Protein AF-A0A834RV71-F1 (afdb_monomer_lite)

Organism: NCBI:txid45151

Radius of gyration: 32.21 Å; chains: 1; bounding box: 55×109×35 Å

pLDDT: mean 82.84, std 21.52, range [35.47, 97.81]

Secondary structure (DSSP, 8-state):
-EEETTTTEEE-SHHHHHHHIIIIISTT--S----EEETTEEEE-EE-HHHHH-TTS-HHHHT-EES-HHHHHHHHHHHHTTSPPPSB--STT---B-SSHHHHHHHHHHTT-PPPSS-------------------------------------

Sequence (155 aa):
MHYCFEHDRWCPSNQQWEQHIRLEHFPELTNFCGLIRLGSVVVVAAHCLLCLGDINAPLPDRFMQFDSAFDLHKHMKKHLAQLPPLSECPHPHCQSSLDSEAEFWSHAEEVHGMPPFGPRRATGKRKMPEDLDDMEDSTSDMNSGLQDCDNELQG

Foldseek 3Di:
DDAALQVRDDDPDPVSVLVCCVPPVPVVPDLAQAWDDDVLDTNHFGFAQQLCLPPVDRSCSSRPGHNDLVVSVVVNVVVVVVDDFAQARSHPPGGDGDPGPVSNLVCCCPRHVYDDPDDPPPPDDPPDPPDDDDDDDDDDDDDDDDDDDYDDDDD

Structure (mmCIF, N/CA/C/O backbone):
data_AF-A0A834RV71-F1
#
_entry.id   AF-A0A834RV71-F1
#
loop_
_atom_site.group_PDB
_atom_site.id
_atom_site.type_symbol
_atom_site.label_atom_id
_atom_site.label_alt_id
_atom_site.label_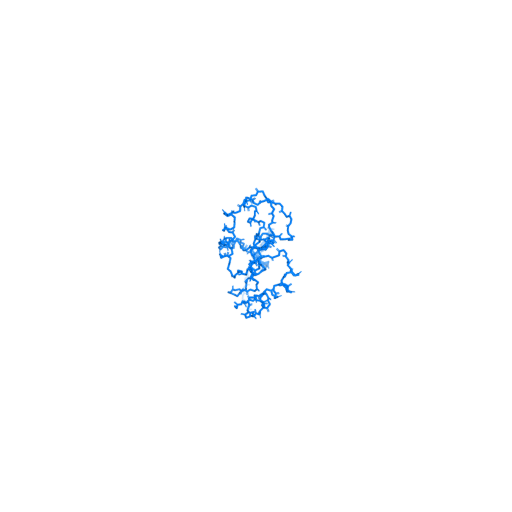comp_id
_atom_site.label_asym_id
_atom_site.label_entity_id
_atom_site.label_seq_id
_atom_site.pdbx_PDB_ins_code
_atom_site.Cartn_x
_atom_site.Cartn_y
_atom_site.Cartn_z
_atom_site.occupancy
_atom_site.B_iso_or_equiv
_atom_site.auth_seq_id
_atom_site.auth_comp_id
_atom_site.auth_asym_id
_atom_site.auth_atom_id
_atom_site.pdbx_PDB_model_num
ATOM 1 N N . MET A 1 1 ? -16.822 4.465 8.794 1.00 89.25 1 MET A N 1
ATOM 2 C CA . MET A 1 1 ? -16.338 3.417 9.709 1.00 89.25 1 MET A CA 1
ATOM 3 C C . MET A 1 1 ? -15.244 2.650 8.999 1.00 89.25 1 MET A C 1
ATOM 5 O O . MET A 1 1 ? -15.441 2.306 7.841 1.00 89.25 1 MET A O 1
ATOM 9 N N . HIS A 1 2 ? -14.123 2.438 9.677 1.00 95.31 2 HIS A N 1
ATOM 10 C CA . HIS A 1 2 ? -12.924 1.769 9.169 1.00 95.31 2 HIS A CA 1
ATOM 11 C C . HIS A 1 2 ? -12.487 0.701 10.165 1.00 95.31 2 HIS A C 1
ATOM 13 O O . HIS A 1 2 ? -12.745 0.848 11.360 1.00 95.31 2 HIS A O 1
ATOM 19 N N . TYR A 1 3 ? -11.833 -0.348 9.687 1.00 95.50 3 TYR A N 1
ATOM 20 C CA . TYR A 1 3 ? -11.241 -1.386 10.525 1.00 95.50 3 TYR A CA 1
ATOM 21 C C . TYR A 1 3 ? -9.739 -1.436 10.273 1.00 95.50 3 TYR A C 1
ATOM 23 O O . TYR A 1 3 ? -9.319 -1.437 9.118 1.00 95.50 3 TYR A O 1
ATOM 31 N N . CYS A 1 4 ? -8.943 -1.462 11.337 1.00 95.69 4 CYS A N 1
ATOM 32 C CA . CYS A 1 4 ? -7.508 -1.699 11.268 1.00 95.69 4 CYS A CA 1
ATOM 33 C C . CYS A 1 4 ? -7.229 -3.193 11.428 1.00 95.69 4 CYS A C 1
ATOM 35 O O . CYS A 1 4 ? -7.578 -3.759 12.467 1.00 95.69 4 CYS A O 1
ATOM 37 N N . PHE A 1 5 ? -6.573 -3.811 10.443 1.00 94.69 5 PHE A N 1
ATOM 38 C CA . PHE A 1 5 ? -6.201 -5.225 10.531 1.00 94.69 5 PHE A CA 1
ATOM 39 C C . PHE A 1 5 ? -5.051 -5.464 11.516 1.00 94.69 5 PHE A C 1
ATOM 41 O O . PHE A 1 5 ? -5.121 -6.403 12.300 1.00 94.69 5 PHE A O 1
ATOM 48 N N . GLU A 1 6 ? -4.036 -4.597 11.524 1.00 92.94 6 GLU A N 1
ATOM 49 C CA . GLU A 1 6 ? -2.839 -4.768 12.365 1.00 92.94 6 GLU A CA 1
ATOM 50 C C . GLU A 1 6 ? -3.126 -4.569 13.862 1.00 92.94 6 GLU A C 1
ATOM 52 O O . GLU A 1 6 ? -2.540 -5.248 14.702 1.00 92.94 6 GLU A O 1
ATOM 57 N N . HIS A 1 7 ? -4.057 -3.670 14.198 1.00 94.12 7 HIS A N 1
ATOM 58 C CA . HIS A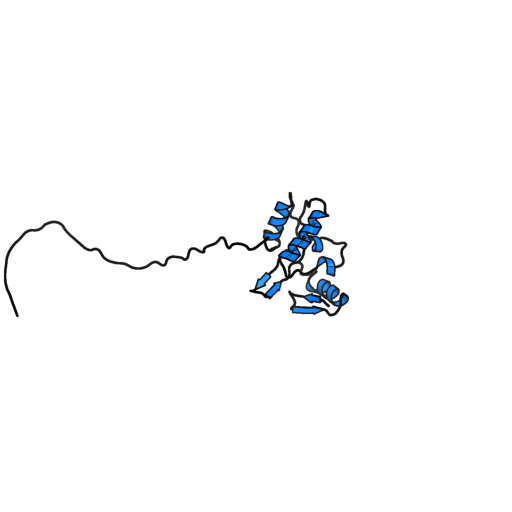 1 7 ? -4.397 -3.317 15.581 1.00 94.12 7 HIS A CA 1
ATOM 59 C C . HIS A 1 7 ? -5.729 -3.907 16.073 1.00 94.12 7 HIS A C 1
ATOM 61 O O . HIS A 1 7 ? -6.134 -3.591 17.193 1.00 94.12 7 HIS A O 1
ATOM 67 N N . ASP A 1 8 ? -6.426 -4.699 15.246 1.00 94.81 8 ASP A N 1
ATOM 68 C CA . ASP A 1 8 ? -7.737 -5.309 15.548 1.00 94.81 8 ASP A CA 1
ATOM 69 C C . ASP A 1 8 ? -8.727 -4.307 16.178 1.00 94.81 8 ASP A C 1
ATOM 71 O O . ASP A 1 8 ? -9.256 -4.475 17.282 1.00 94.81 8 ASP A O 1
ATOM 75 N N . ARG A 1 9 ? -8.921 -3.166 15.500 1.00 95.50 9 ARG A N 1
ATOM 76 C CA . ARG A 1 9 ? -9.707 -2.042 16.033 1.00 95.50 9 ARG A CA 1
ATOM 77 C C . ARG A 1 9 ? -10.625 -1.428 14.990 1.00 95.50 9 ARG A C 1
ATOM 79 O O . ARG A 1 9 ? -10.219 -1.111 13.876 1.00 95.50 9 ARG A O 1
ATOM 86 N N . TRP A 1 10 ? -11.854 -1.133 15.413 1.00 96.75 10 TRP A N 1
ATOM 87 C CA . TRP A 1 10 ? -12.794 -0.306 14.661 1.00 96.75 10 TRP A CA 1
ATOM 88 C C . TRP A 1 10 ? -12.602 1.188 14.947 1.00 96.75 10 TRP A C 1
ATOM 90 O O . TRP A 1 10 ? -12.614 1.628 16.098 1.00 96.75 10 TRP A O 1
ATOM 100 N N . CYS A 1 11 ? -12.512 1.980 13.882 1.00 96.88 11 CYS A N 1
ATOM 101 C CA . CYS A 1 11 ? -12.535 3.439 13.898 1.00 96.88 11 CYS A CA 1
ATOM 102 C C . CYS A 1 11 ? -13.896 3.930 13.356 1.00 96.88 11 CYS A C 1
ATOM 104 O O . CYS A 1 11 ? -14.162 3.818 12.152 1.00 96.88 11 CYS A O 1
ATOM 106 N N . PRO A 1 12 ? -14.792 4.469 14.205 1.00 95.62 12 PRO A N 1
ATOM 107 C CA . PRO A 1 12 ? -16.147 4.843 13.791 1.00 95.62 12 PRO A CA 1
ATOM 108 C C . PRO A 1 12 ? -16.197 5.904 12.680 1.00 95.62 12 PRO A C 1
ATOM 110 O O . PRO A 1 12 ? -17.048 5.827 11.788 1.00 95.62 12 PRO A O 1
ATOM 113 N N . SER A 1 13 ? -15.273 6.868 12.693 1.00 96.06 13 SER A N 1
ATOM 114 C CA . SER A 1 13 ? -15.249 8.008 11.767 1.00 96.06 13 SER A CA 1
ATOM 115 C C . SER A 1 13 ? -13.945 8.121 10.968 1.00 96.06 13 SER A C 1
ATOM 117 O O . SER A 1 13 ? -12.926 7.529 11.322 1.00 96.06 13 SER A O 1
ATOM 119 N N . ASN A 1 14 ? -13.967 8.928 9.898 1.00 94.81 14 ASN A N 1
ATOM 120 C CA . ASN A 1 14 ? -12.763 9.266 9.127 1.00 94.81 14 ASN A CA 1
ATOM 121 C C . ASN A 1 14 ? -11.723 9.993 9.990 1.00 94.81 14 ASN A C 1
ATOM 123 O O . ASN A 1 14 ? -10.541 9.712 9.868 1.00 94.81 14 ASN A O 1
ATOM 127 N N . GLN A 1 15 ? -12.161 10.875 10.895 1.00 96.69 15 GLN A N 1
ATOM 128 C CA . GLN A 1 15 ? -11.261 11.603 11.791 1.00 96.69 15 GLN A CA 1
ATOM 129 C C . GLN A 1 15 ? -10.527 10.653 12.747 1.00 96.69 15 GLN A C 1
ATOM 131 O O . GLN A 1 15 ? -9.326 10.790 12.952 1.00 96.69 15 GLN A O 1
ATOM 136 N N . GLN A 1 16 ? -11.236 9.671 13.312 1.00 97.06 16 GLN A N 1
ATOM 137 C CA . GLN A 1 16 ? -10.627 8.671 14.192 1.00 97.06 16 GLN A CA 1
ATOM 138 C C . GLN A 1 16 ? -9.693 7.732 13.429 1.00 97.06 16 GLN A C 1
ATOM 140 O O . GLN A 1 16 ? -8.664 7.342 13.970 1.00 97.06 16 GLN A O 1
ATOM 145 N N . TRP A 1 17 ? -10.030 7.390 12.183 1.00 97.19 17 TRP A N 1
ATOM 146 C CA . TRP A 1 17 ? -9.155 6.605 11.314 1.00 97.19 17 TRP A CA 1
ATOM 147 C C . TRP A 1 17 ? -7.874 7.365 10.960 1.00 97.19 17 TRP A C 1
ATOM 149 O O . TRP A 1 17 ? -6.782 6.842 11.147 1.00 97.19 17 TRP A O 1
ATOM 159 N N . GLU A 1 18 ? -7.986 8.627 10.543 1.00 97.56 18 GLU A N 1
ATOM 160 C CA . GLU A 1 18 ? -6.818 9.459 10.249 1.00 97.56 18 GLU A CA 1
ATOM 161 C C . GLU A 1 18 ? -5.930 9.652 11.485 1.00 97.56 18 GLU A C 1
ATOM 163 O O . GLU A 1 18 ? -4.706 9.544 11.396 1.00 97.56 18 GLU A O 1
ATOM 168 N N . GLN A 1 19 ? -6.532 9.908 12.650 1.00 97.69 19 GLN A N 1
ATOM 169 C CA . GLN A 1 19 ? -5.790 10.010 13.903 1.00 97.69 19 GLN A CA 1
ATOM 170 C C . GLN A 1 19 ? -5.074 8.695 14.237 1.00 97.69 19 GLN A C 1
ATOM 172 O O . GLN A 1 19 ? -3.917 8.728 14.644 1.00 97.69 19 GLN A O 1
ATOM 177 N N . HIS A 1 20 ? -5.735 7.554 14.042 1.00 97.25 20 HIS A N 1
ATOM 178 C CA . HIS A 1 20 ? -5.138 6.241 14.259 1.00 97.25 20 HIS A CA 1
ATOM 179 C C . HIS A 1 20 ? -3.954 5.984 13.316 1.00 97.25 20 HIS A C 1
ATOM 181 O O . HIS A 1 20 ? -2.886 5.615 13.793 1.00 97.25 20 HIS A O 1
ATOM 187 N N . ILE A 1 21 ? -4.087 6.276 12.015 1.00 97.00 21 ILE A N 1
ATOM 188 C CA . ILE A 1 21 ? -2.969 6.189 11.061 1.00 97.00 21 ILE A CA 1
ATOM 189 C C . ILE A 1 21 ? -1.796 7.047 11.533 1.00 97.00 21 ILE A C 1
ATOM 191 O O . ILE A 1 21 ? -0.662 6.582 11.578 1.00 97.00 21 ILE A O 1
ATOM 195 N N . ARG A 1 22 ? -2.062 8.302 11.902 1.00 96.75 22 ARG A N 1
ATOM 196 C CA . ARG A 1 22 ? -1.023 9.263 12.286 1.00 96.75 22 ARG A CA 1
ATOM 197 C C . ARG A 1 22 ? -0.240 8.838 13.528 1.00 96.75 22 ARG A C 1
ATOM 199 O O . ARG A 1 22 ? 0.937 9.169 13.620 1.00 96.75 22 ARG A O 1
ATOM 206 N N . LEU A 1 23 ? -0.902 8.192 14.484 1.00 96.88 23 LEU A N 1
ATOM 207 C CA . LEU A 1 23 ? -0.301 7.834 15.768 1.00 96.88 23 LEU A CA 1
ATOM 208 C C . LEU A 1 23 ? 0.326 6.440 15.766 1.00 96.88 23 LEU A C 1
ATOM 210 O O . LEU A 1 23 ? 1.332 6.263 16.438 1.00 96.88 23 LEU A O 1
ATOM 214 N N . GLU A 1 24 ? -0.241 5.490 15.020 1.00 95.25 24 GLU A N 1
ATOM 215 C CA . GLU A 1 24 ? 0.137 4.074 15.129 1.00 95.25 24 GLU A CA 1
ATOM 216 C C . GLU A 1 24 ? 0.807 3.528 13.856 1.00 95.25 24 GLU A C 1
ATOM 218 O O . GLU A 1 24 ? 1.740 2.746 13.953 1.00 95.25 24 GLU A O 1
ATOM 223 N N . HIS A 1 25 ? 0.383 3.944 12.654 1.00 94.19 25 HIS A N 1
ATOM 224 C CA . HIS A 1 25 ? 0.940 3.404 11.399 1.00 94.19 25 HIS A CA 1
ATOM 225 C C . HIS A 1 25 ? 2.036 4.278 10.787 1.00 94.19 25 HIS A C 1
ATOM 227 O O . HIS A 1 25 ? 3.015 3.768 10.257 1.00 94.19 25 HIS A O 1
ATOM 233 N N . PHE A 1 26 ? 1.876 5.602 10.818 1.00 93.31 26 PHE A N 1
ATOM 234 C CA . PHE A 1 26 ? 2.825 6.521 10.190 1.00 93.31 26 PHE A CA 1
ATOM 235 C C . PHE A 1 26 ? 4.204 6.522 10.874 1.00 93.31 26 PHE A C 1
ATOM 237 O O . PHE A 1 26 ? 5.200 6.490 10.153 1.00 93.31 26 PHE A O 1
ATOM 244 N N . PRO A 1 27 ? 4.311 6.538 12.221 1.00 93.38 27 PRO A N 1
ATOM 245 C CA . PRO A 1 27 ? 5.611 6.494 12.896 1.00 93.38 27 PRO A CA 1
ATOM 246 C C . PRO A 1 27 ? 6.317 5.141 12.749 1.00 93.38 27 PRO A C 1
ATOM 248 O O . PRO A 1 27 ? 7.542 5.097 12.713 1.00 93.38 27 PRO A O 1
ATOM 251 N N . GLU A 1 28 ? 5.542 4.062 12.631 1.00 91.19 28 GLU A N 1
ATOM 252 C CA . GLU A 1 28 ? 6.018 2.677 12.546 1.00 91.19 28 GLU A CA 1
ATOM 253 C C . GLU A 1 28 ? 6.094 2.172 11.094 1.00 91.19 28 GLU A C 1
ATOM 255 O O . GLU A 1 28 ? 6.160 0.966 10.851 1.00 91.19 28 GLU A O 1
ATOM 260 N N . LEU A 1 29 ? 6.062 3.074 10.101 1.00 92.56 29 LEU A N 1
ATOM 261 C CA . LEU A 1 29 ? 6.067 2.694 8.689 1.00 92.56 29 LEU A CA 1
ATOM 262 C C . LEU A 1 29 ? 7.367 1.956 8.339 1.00 92.56 29 LEU A C 1
ATOM 264 O O . LEU A 1 29 ? 8.437 2.548 8.195 1.00 92.56 29 LEU A O 1
ATOM 268 N N . THR A 1 30 ? 7.257 0.642 8.174 1.00 92.88 30 THR A N 1
ATOM 269 C CA . THR A 1 30 ? 8.364 -0.218 7.748 1.00 92.88 30 THR A CA 1
ATOM 270 C C . THR A 1 30 ? 8.420 -0.339 6.225 1.00 92.88 30 THR A C 1
ATOM 272 O O . THR A 1 30 ? 7.549 0.149 5.513 1.00 92.88 30 THR A O 1
ATOM 275 N N . ASN A 1 31 ? 9.428 -1.043 5.703 1.00 93.56 31 ASN A N 1
ATOM 276 C CA . ASN A 1 31 ? 9.472 -1.398 4.282 1.00 93.56 31 ASN A CA 1
ATOM 277 C C . ASN A 1 31 ? 8.500 -2.527 3.903 1.00 93.56 31 ASN A C 1
ATOM 279 O O . ASN A 1 31 ? 8.361 -2.818 2.720 1.00 93.56 31 ASN A O 1
ATOM 283 N N . PHE A 1 32 ? 7.823 -3.177 4.850 1.00 95.81 32 PHE A N 1
ATOM 284 C CA . PHE A 1 32 ? 6.840 -4.200 4.513 1.00 95.81 32 PHE A CA 1
ATOM 285 C C . PHE A 1 32 ? 5.501 -3.555 4.139 1.00 95.81 32 PHE A C 1
ATOM 287 O O . PHE A 1 32 ? 4.912 -2.823 4.930 1.00 95.81 32 PHE A O 1
ATOM 294 N N . CYS A 1 33 ? 4.997 -3.857 2.943 1.00 96.50 33 CYS A N 1
ATOM 295 C CA . CYS A 1 33 ? 3.705 -3.362 2.452 1.00 96.50 33 CYS A CA 1
ATOM 296 C C . CYS A 1 33 ? 2.780 -4.498 1.985 1.00 96.50 33 CYS A C 1
ATOM 298 O O . CYS A 1 33 ? 1.697 -4.248 1.453 1.00 96.50 33 CYS A O 1
ATOM 300 N N . GLY A 1 34 ? 3.230 -5.742 2.151 1.00 94.81 34 GLY A N 1
ATOM 301 C CA . GLY A 1 34 ? 2.581 -6.952 1.680 1.00 94.81 34 GLY A CA 1
ATOM 302 C C . GLY A 1 34 ? 1.363 -7.390 2.489 1.00 94.81 34 GLY A C 1
ATOM 303 O O . GLY A 1 34 ? 0.978 -6.791 3.486 1.00 94.81 34 GLY A O 1
ATOM 304 N N . LEU A 1 35 ? 0.758 -8.493 2.045 1.00 95.38 35 LEU A N 1
ATOM 305 C CA . LEU A 1 35 ? -0.431 -9.099 2.651 1.00 95.38 35 LEU A CA 1
ATOM 306 C C . LEU A 1 35 ? -0.032 -10.375 3.402 1.00 95.38 35 LEU A C 1
ATOM 308 O O . LEU A 1 35 ? 0.478 -11.314 2.784 1.00 95.38 35 LEU A O 1
ATOM 312 N N . ILE A 1 36 ? -0.328 -10.459 4.702 1.00 94.31 36 ILE A N 1
ATOM 313 C CA . ILE A 1 36 ? -0.116 -11.683 5.495 1.00 94.31 36 ILE A CA 1
ATOM 314 C C . ILE A 1 36 ? -1.464 -12.331 5.801 1.00 94.31 36 ILE A C 1
ATOM 316 O O . ILE A 1 36 ? -2.347 -11.719 6.408 1.00 94.31 36 ILE A O 1
ATOM 320 N N . ARG A 1 37 ? -1.610 -13.604 5.415 1.00 93.00 37 ARG A N 1
ATOM 321 C CA . ARG A 1 37 ? -2.795 -14.418 5.712 1.00 93.00 37 ARG A CA 1
ATOM 322 C C . ARG A 1 37 ? -2.427 -15.683 6.468 1.00 93.00 37 ARG A C 1
ATOM 324 O O . ARG A 1 37 ? -1.457 -16.356 6.123 1.00 93.00 37 ARG A O 1
ATOM 331 N N . LEU A 1 38 ? -3.268 -16.040 7.434 1.00 91.50 38 LEU A N 1
ATOM 332 C CA . LEU A 1 38 ? -3.251 -17.339 8.099 1.00 91.50 38 LEU A CA 1
ATOM 333 C C . LEU A 1 38 ? -4.566 -18.056 7.780 1.00 91.50 38 LEU A C 1
ATOM 335 O O . LEU A 1 38 ? -5.629 -17.721 8.304 1.00 91.50 38 LEU A O 1
ATOM 339 N N . GLY A 1 39 ? -4.511 -19.012 6.852 1.00 89.25 39 GLY A N 1
ATOM 340 C CA . GLY A 1 39 ? -5.719 -19.603 6.278 1.00 89.25 39 GLY A CA 1
ATOM 341 C C . GLY A 1 39 ? -6.557 -18.549 5.547 1.00 89.25 39 GLY A C 1
ATOM 342 O O . GLY A 1 39 ? -6.068 -17.881 4.636 1.00 89.25 39 GLY A O 1
ATOM 343 N N . SER A 1 40 ? -7.823 -18.394 5.938 1.00 88.12 40 SER A N 1
ATOM 344 C CA . SER A 1 40 ? -8.729 -17.389 5.366 1.00 88.12 40 SER A CA 1
ATOM 345 C C . SER A 1 40 ? -8.637 -16.012 6.032 1.00 88.12 40 SER A C 1
ATOM 347 O O . SER A 1 40 ? -9.180 -15.053 5.483 1.00 88.12 40 SER A O 1
ATOM 349 N N . VAL A 1 41 ? -7.962 -15.897 7.179 1.00 91.44 41 VAL A N 1
ATOM 350 C CA . VAL A 1 41 ? -7.909 -14.670 7.989 1.00 91.44 41 VAL A CA 1
ATOM 351 C C . VAL A 1 41 ? -6.776 -13.763 7.513 1.00 91.44 41 VAL A C 1
ATOM 353 O O . VAL A 1 41 ? -5.666 -14.232 7.253 1.00 91.44 41 VAL A O 1
ATOM 356 N N . VAL A 1 42 ? -7.061 -12.465 7.391 1.00 94.50 42 VAL A N 1
ATOM 357 C CA . VAL A 1 42 ? -6.059 -11.426 7.119 1.00 94.50 42 VAL A CA 1
ATOM 358 C C . VAL A 1 42 ? -5.478 -10.960 8.446 1.00 94.50 42 VAL A C 1
ATOM 360 O O . VAL A 1 42 ? -6.220 -10.499 9.308 1.00 94.50 42 VAL A O 1
ATOM 363 N N . VAL A 1 43 ? -4.166 -11.126 8.601 1.00 93.12 43 VAL A N 1
ATOM 364 C CA . VAL A 1 43 ? -3.419 -10.725 9.803 1.00 93.12 43 VAL A CA 1
ATOM 365 C C . VAL A 1 43 ? -2.818 -9.336 9.609 1.00 93.12 43 VAL A C 1
ATOM 367 O O . VAL A 1 43 ? -2.900 -8.499 10.495 1.00 93.12 43 VAL A O 1
ATOM 370 N N . VAL A 1 44 ? -2.255 -9.081 8.427 1.00 93.81 44 VAL A N 1
ATOM 371 C CA . VAL A 1 44 ? -1.731 -7.769 8.024 1.00 93.81 44 VAL A CA 1
ATOM 372 C C . VAL A 1 44 ? -2.291 -7.470 6.648 1.00 93.81 44 VAL A C 1
ATOM 374 O O . VAL A 1 44 ? -2.103 -8.281 5.738 1.00 93.81 44 VAL A O 1
ATOM 377 N N . ALA A 1 45 ? -3.002 -6.353 6.510 1.00 96.12 45 ALA A N 1
ATOM 378 C CA . ALA A 1 45 ? -3.490 -5.889 5.220 1.00 96.12 45 ALA A CA 1
ATOM 379 C C . ALA A 1 45 ? -2.356 -5.240 4.422 1.00 96.12 45 ALA A C 1
ATOM 381 O O . ALA A 1 45 ? -1.471 -4.601 4.984 1.00 96.12 45 ALA A O 1
ATOM 382 N N . ALA A 1 46 ? -2.401 -5.390 3.102 1.00 97.38 46 ALA A N 1
ATOM 383 C CA . ALA A 1 46 ? -1.419 -4.757 2.238 1.00 97.38 46 ALA A CA 1
ATOM 384 C C . ALA A 1 46 ? -1.704 -3.267 2.052 1.00 97.38 46 ALA A C 1
ATOM 386 O O . ALA A 1 46 ? -2.858 -2.834 2.082 1.00 97.38 46 ALA A O 1
ATOM 387 N N . HIS A 1 47 ? -0.649 -2.513 1.756 1.00 97.50 47 HIS A N 1
ATOM 388 C CA . HIS A 1 47 ? -0.706 -1.091 1.433 1.00 97.50 47 HIS A CA 1
ATOM 389 C C . HIS A 1 47 ? -0.087 -0.844 0.056 1.00 97.50 47 HIS A C 1
ATOM 391 O O . HIS A 1 47 ? 0.965 -1.379 -0.278 1.00 97.50 47 HIS A O 1
ATOM 397 N N . CYS A 1 48 ? -0.722 -0.021 -0.775 1.00 97.81 48 CYS A N 1
ATOM 398 C CA . CYS A 1 48 ? -0.194 0.299 -2.100 1.00 97.81 48 CYS A CA 1
ATOM 399 C C . CYS A 1 48 ? 1.061 1.185 -1.990 1.00 97.81 48 CYS A C 1
ATOM 401 O O . CYS A 1 48 ? 0.982 2.294 -1.464 1.00 97.81 48 CYS A O 1
ATOM 403 N N . LEU A 1 49 ? 2.195 0.744 -2.557 1.00 97.31 49 LEU A N 1
ATOM 404 C CA . LEU A 1 49 ? 3.451 1.519 -2.559 1.00 97.31 49 LEU A CA 1
ATOM 405 C C . LEU A 1 49 ? 3.275 2.914 -3.171 1.00 97.31 49 LEU A C 1
ATOM 407 O O . LEU A 1 49 ? 3.838 3.886 -2.680 1.00 97.31 49 LEU A O 1
ATOM 411 N N . LEU A 1 50 ? 2.469 3.013 -4.234 1.00 97.50 50 LEU A N 1
ATOM 412 C CA . LEU A 1 50 ? 2.241 4.268 -4.949 1.00 97.50 50 LEU A CA 1
ATOM 413 C C . LEU A 1 50 ? 1.363 5.230 -4.139 1.00 97.50 50 LEU A C 1
ATOM 415 O O . LEU A 1 50 ? 1.629 6.426 -4.131 1.00 97.50 50 LEU A O 1
ATOM 419 N N . CYS A 1 51 ? 0.361 4.717 -3.417 1.00 97.50 51 CYS A N 1
ATOM 420 C CA . CYS A 1 51 ? -0.438 5.528 -2.495 1.00 97.50 51 CYS A CA 1
ATOM 421 C C . CYS A 1 51 ? 0.396 6.010 -1.311 1.00 97.50 51 CYS A C 1
ATOM 423 O O . CYS A 1 51 ? 0.329 7.184 -0.962 1.00 97.50 51 CYS A O 1
ATOM 425 N N . LEU A 1 52 ? 1.215 5.137 -0.717 1.00 96.56 52 LEU A N 1
ATOM 426 C CA . LEU A 1 52 ? 2.113 5.522 0.374 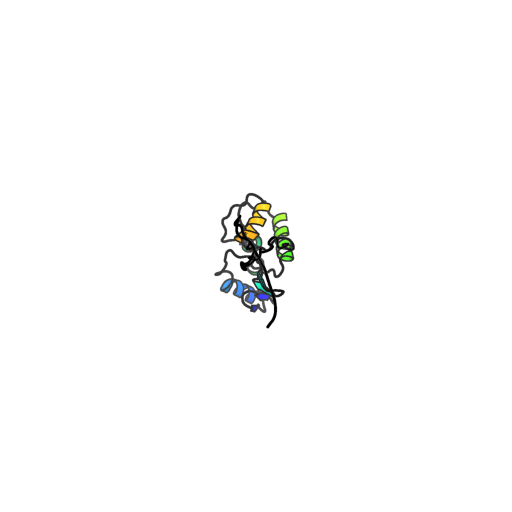1.00 96.56 52 LEU A CA 1
ATOM 427 C C . LEU A 1 52 ? 3.073 6.640 -0.059 1.00 96.56 52 LEU A C 1
ATOM 429 O O . LEU A 1 52 ? 3.295 7.585 0.708 1.00 96.56 52 LEU A O 1
ATOM 433 N N . GLY A 1 53 ? 3.588 6.549 -1.288 1.00 95.19 53 GLY A N 1
ATOM 434 C CA . GLY A 1 53 ? 4.474 7.529 -1.914 1.00 95.19 53 GLY A CA 1
ATOM 435 C C . GLY A 1 53 ? 3.832 8.861 -2.299 1.00 95.19 53 GLY A C 1
ATOM 436 O O . GLY A 1 53 ? 4.544 9.855 -2.445 1.00 95.19 53 GLY A O 1
ATOM 437 N N . ASP A 1 54 ? 2.506 8.928 -2.433 1.00 95.50 54 ASP A N 1
ATOM 438 C CA . ASP A 1 54 ? 1.815 10.170 -2.784 1.00 95.50 54 ASP A CA 1
ATOM 439 C C . ASP A 1 54 ? 1.701 11.097 -1.568 1.00 95.50 54 ASP A C 1
ATOM 441 O O . ASP A 1 54 ? 0.709 11.112 -0.840 1.00 95.50 54 ASP A O 1
ATOM 445 N N . ILE A 1 55 ? 2.739 11.903 -1.343 1.00 91.50 55 ILE A N 1
ATOM 446 C CA . ILE A 1 55 ? 2.807 12.855 -0.226 1.00 91.50 55 ILE A CA 1
ATOM 447 C C . ILE A 1 55 ? 1.728 13.947 -0.269 1.00 91.50 55 ILE A C 1
ATOM 449 O O . ILE A 1 55 ? 1.521 14.619 0.742 1.00 91.50 55 ILE A O 1
ATOM 453 N N . ASN A 1 56 ? 1.057 14.133 -1.410 1.00 93.81 56 ASN A N 1
ATOM 454 C CA . ASN A 1 56 ? 0.010 15.139 -1.571 1.00 93.81 56 ASN A CA 1
ATOM 455 C C . ASN A 1 56 ? -1.384 14.583 -1.255 1.00 93.81 56 ASN A C 1
ATOM 457 O O . ASN A 1 56 ? -2.321 15.362 -1.061 1.00 93.81 56 ASN A O 1
ATOM 461 N N . ALA A 1 57 ? -1.534 13.259 -1.188 1.00 95.44 57 ALA A N 1
ATOM 462 C CA . ALA A 1 57 ? -2.792 12.627 -0.835 1.00 95.44 57 ALA A CA 1
ATOM 463 C C . ALA A 1 57 ? -3.060 12.682 0.688 1.00 95.44 57 ALA A C 1
ATOM 465 O O . ALA A 1 57 ? -2.131 12.628 1.505 1.00 95.44 57 ALA A O 1
ATOM 466 N N . PRO A 1 58 ? -4.335 12.755 1.110 1.00 95.44 58 PRO A N 1
ATOM 467 C CA . PRO A 1 58 ? -4.723 12.579 2.507 1.00 95.44 58 PRO A CA 1
ATOM 468 C C . PRO A 1 58 ? -4.240 11.239 3.084 1.00 95.44 58 PRO A C 1
ATOM 470 O O . PRO A 1 58 ? -4.219 10.224 2.391 1.00 95.44 58 PRO A O 1
ATOM 473 N N . LEU A 1 59 ? -3.918 11.201 4.384 1.00 94.88 59 LEU A N 1
ATOM 474 C CA . LEU A 1 59 ? -3.453 9.976 5.055 1.00 94.88 59 LEU A CA 1
ATOM 475 C C . LEU A 1 59 ? -4.371 8.755 4.842 1.00 94.88 59 LEU A C 1
ATOM 477 O O . LEU A 1 59 ? -3.832 7.687 4.562 1.00 94.88 59 LEU A O 1
ATOM 481 N N . PRO A 1 60 ? -5.715 8.867 4.912 1.00 95.62 60 PRO A N 1
ATOM 482 C CA . PRO A 1 60 ? -6.595 7.727 4.650 1.00 95.62 60 PRO A CA 1
ATOM 483 C C . PRO A 1 60 ? -6.460 7.128 3.246 1.00 95.62 60 PRO A C 1
ATOM 485 O O . PRO A 1 60 ? -6.633 5.923 3.093 1.00 95.62 60 PRO A O 1
ATOM 488 N N . ASP A 1 61 ? -6.144 7.951 2.244 1.00 96.19 61 ASP A N 1
ATOM 489 C CA . ASP A 1 61 ? -5.965 7.496 0.863 1.00 96.19 61 ASP A CA 1
ATOM 490 C C . ASP A 1 61 ? -4.588 6.846 0.681 1.00 96.19 61 ASP A C 1
ATOM 492 O O . ASP A 1 61 ? -4.458 5.825 0.005 1.00 96.19 61 ASP A O 1
ATOM 496 N N . ARG A 1 62 ? -3.562 7.399 1.342 1.00 96.62 62 ARG A N 1
ATOM 497 C CA . ARG A 1 62 ? -2.194 6.856 1.344 1.00 96.62 62 ARG A CA 1
ATOM 498 C C . ARG A 1 62 ? -2.110 5.493 2.032 1.00 96.62 62 ARG A C 1
ATOM 500 O O . ARG A 1 62 ? -1.451 4.590 1.526 1.00 96.62 62 ARG A O 1
ATOM 507 N N . PHE A 1 63 ? -2.802 5.348 3.162 1.00 96.12 63 PHE A N 1
ATOM 508 C CA . PHE A 1 63 ? -2.851 4.140 3.995 1.00 96.12 63 PHE A CA 1
ATOM 509 C C . PHE A 1 63 ? -4.111 3.304 3.725 1.00 96.12 63 PHE A C 1
ATOM 511 O O . PHE A 1 63 ? -4.710 2.726 4.634 1.00 96.12 63 PHE A O 1
ATOM 518 N N . MET A 1 64 ? -4.546 3.241 2.464 1.00 96.19 64 MET A N 1
ATOM 519 C CA . MET A 1 64 ? -5.621 2.336 2.073 1.00 96.19 64 MET A CA 1
ATOM 520 C C . MET A 1 64 ? -5.180 0.882 2.294 1.00 96.19 64 MET A C 1
ATOM 522 O O . MET A 1 64 ? -4.158 0.449 1.760 1.00 96.19 64 MET A O 1
ATOM 526 N N . GLN A 1 65 ? -5.969 0.142 3.073 1.00 96.88 65 GLN A N 1
ATOM 527 C CA . GLN A 1 65 ? -5.732 -1.265 3.385 1.00 96.88 65 GLN A CA 1
ATOM 528 C C . GLN A 1 65 ? -6.398 -2.166 2.340 1.00 96.88 65 GLN A C 1
ATOM 530 O O . GLN A 1 65 ? -7.581 -2.003 2.030 1.00 96.88 65 GLN A O 1
ATOM 535 N N . PHE A 1 66 ? -5.654 -3.150 1.843 1.00 96.88 66 PHE A N 1
ATOM 536 C CA . PHE A 1 66 ? -6.135 -4.171 0.918 1.00 96.88 66 PHE A CA 1
ATOM 537 C C . PHE A 1 66 ? -6.068 -5.548 1.582 1.00 96.88 66 PHE A C 1
ATOM 539 O O . PHE A 1 66 ? -4.999 -6.015 1.971 1.00 96.88 66 PHE A O 1
ATOM 546 N N . ASP A 1 67 ? -7.207 -6.227 1.676 1.00 95.31 67 ASP A N 1
ATOM 547 C CA . ASP A 1 67 ? -7.342 -7.577 2.246 1.00 95.31 67 ASP A CA 1
ATOM 548 C C . ASP A 1 67 ? -7.148 -8.698 1.198 1.00 95.31 67 ASP A C 1
ATOM 550 O O . ASP A 1 67 ? -7.154 -9.895 1.506 1.00 95.31 67 ASP A O 1
ATOM 554 N N . SER A 1 68 ? -6.947 -8.296 -0.056 1.00 93.94 68 SER A N 1
ATOM 555 C CA . SER A 1 68 ? -6.955 -9.133 -1.246 1.00 93.94 68 SER A CA 1
ATOM 556 C C . SER A 1 68 ? -5.803 -8.743 -2.165 1.00 93.94 68 SER A C 1
ATOM 558 O O . SER A 1 68 ? -5.683 -7.597 -2.604 1.00 93.94 68 SER A O 1
ATOM 560 N N . ALA A 1 69 ? -4.974 -9.731 -2.513 1.00 93.94 69 ALA A N 1
ATOM 561 C CA . ALA A 1 69 ? -3.898 -9.563 -3.487 1.00 93.94 69 ALA A CA 1
ATOM 562 C C . ALA A 1 69 ? -4.438 -9.078 -4.840 1.00 93.94 69 ALA A C 1
ATOM 564 O O . ALA A 1 69 ? -3.821 -8.249 -5.497 1.00 93.94 69 ALA A O 1
ATOM 565 N N . PHE A 1 70 ? -5.615 -9.568 -5.245 1.00 94.12 70 PHE A N 1
ATOM 566 C CA . PHE A 1 70 ? -6.233 -9.192 -6.511 1.00 94.12 70 PHE A CA 1
ATOM 567 C C . PHE A 1 70 ? -6.595 -7.703 -6.551 1.00 94.12 70 PHE A C 1
ATOM 569 O O . PHE A 1 70 ? -6.276 -7.027 -7.532 1.00 94.12 70 PHE A O 1
ATOM 576 N N . ASP A 1 71 ? -7.226 -7.187 -5.495 1.00 96.19 71 ASP A N 1
ATOM 577 C CA . ASP A 1 71 ? -7.680 -5.795 -5.454 1.00 96.19 71 ASP A CA 1
ATOM 578 C C . ASP A 1 71 ? -6.511 -4.823 -5.331 1.00 96.19 71 ASP A C 1
ATOM 580 O O . ASP A 1 71 ? -6.470 -3.834 -6.067 1.00 96.19 71 ASP A O 1
ATOM 584 N N . LEU A 1 72 ? -5.515 -5.161 -4.506 1.00 96.94 72 LEU A N 1
ATOM 585 C CA . LEU A 1 72 ? -4.249 -4.433 -4.422 1.00 96.94 72 LEU A CA 1
ATOM 586 C C . LEU A 1 72 ? -3.593 -4.309 -5.799 1.00 96.94 72 LEU A C 1
ATOM 588 O O . LEU A 1 72 ? -3.261 -3.222 -6.267 1.00 96.94 72 LEU A O 1
ATOM 592 N N . HIS A 1 73 ? -3.452 -5.433 -6.489 1.00 96.12 73 HIS A N 1
ATOM 593 C CA . HIS A 1 73 ? -2.800 -5.506 -7.786 1.00 96.12 73 HIS A CA 1
ATOM 594 C C . HIS A 1 73 ? -3.545 -4.749 -8.878 1.00 96.12 73 HIS A C 1
ATOM 596 O O . HIS A 1 73 ? -2.939 -4.035 -9.682 1.00 96.12 73 HIS A O 1
ATOM 602 N N . LYS A 1 74 ? -4.870 -4.897 -8.916 1.00 96.31 74 LYS A N 1
ATOM 603 C CA . LYS A 1 74 ? -5.738 -4.146 -9.822 1.00 96.31 74 LYS A CA 1
ATOM 604 C C . LYS A 1 74 ? -5.602 -2.644 -9.578 1.00 96.31 74 LYS A C 1
ATOM 606 O O . LYS A 1 74 ? -5.535 -1.875 -10.537 1.00 96.31 74 LYS A O 1
ATOM 611 N N . HIS A 1 75 ? -5.550 -2.237 -8.314 1.00 97.44 75 HIS A N 1
ATOM 612 C CA . HIS A 1 75 ? -5.371 -0.850 -7.919 1.00 97.44 75 HIS A CA 1
ATOM 613 C C . HIS A 1 75 ? -3.991 -0.309 -8.337 1.00 97.44 75 HIS A C 1
ATOM 615 O O . HIS A 1 75 ? -3.920 0.715 -9.015 1.00 97.44 75 HIS A O 1
ATOM 621 N N . MET A 1 76 ? -2.904 -1.025 -8.045 1.00 96.81 76 MET A N 1
ATOM 622 C CA . MET A 1 76 ? -1.543 -0.624 -8.429 1.00 96.81 76 MET A CA 1
ATOM 623 C C . MET A 1 76 ? -1.382 -0.501 -9.951 1.00 96.81 76 MET A C 1
ATOM 625 O O . MET A 1 76 ? -0.842 0.491 -10.437 1.00 96.81 76 MET A O 1
ATOM 629 N N . LYS A 1 77 ? -1.942 -1.439 -10.728 1.00 96.19 77 LYS A N 1
ATOM 630 C CA . LYS A 1 77 ? -1.954 -1.358 -12.202 1.00 96.19 77 LYS A CA 1
ATOM 631 C C . LYS A 1 77 ? -2.636 -0.098 -12.729 1.00 96.19 77 LYS A C 1
ATOM 633 O O . LYS A 1 77 ? -2.217 0.440 -13.750 1.00 96.19 77 LYS A O 1
ATOM 638 N N . LYS A 1 78 ? -3.674 0.394 -12.044 1.00 96.81 78 LYS A N 1
ATOM 639 C CA . LYS A 1 78 ? -4.332 1.653 -12.415 1.00 96.81 78 LYS A CA 1
ATOM 640 C C . LYS A 1 78 ? -3.382 2.842 -12.265 1.00 96.81 78 LYS A C 1
ATOM 642 O O . LYS A 1 78 ? -3.389 3.702 -13.139 1.00 96.81 78 LYS A O 1
ATOM 647 N N . HIS A 1 79 ? -2.565 2.880 -11.210 1.00 96.69 79 HIS A N 1
ATOM 648 C CA . HIS A 1 79 ? -1.547 3.920 -11.067 1.00 96.69 79 HIS A CA 1
ATOM 649 C C . HIS A 1 79 ? -0.495 3.834 -12.173 1.00 96.69 79 HIS A C 1
ATOM 651 O O . HIS A 1 79 ? -0.233 4.834 -12.831 1.00 96.69 79 HIS A O 1
ATOM 657 N N . LEU A 1 80 ? 0.058 2.644 -12.424 1.00 94.94 80 LEU A N 1
ATOM 658 C CA . LEU A 1 80 ? 1.100 2.453 -13.441 1.00 94.94 80 LEU A CA 1
ATOM 659 C C . LEU A 1 80 ? 0.627 2.815 -14.858 1.00 94.94 80 LEU A C 1
ATOM 661 O O . LEU A 1 80 ? 1.410 3.298 -15.662 1.00 94.94 80 LEU A O 1
ATOM 665 N N . ALA A 1 81 ? -0.665 2.650 -15.153 1.00 95.44 81 ALA A N 1
ATOM 666 C CA . ALA A 1 81 ? -1.246 3.070 -16.428 1.00 95.44 81 ALA A CA 1
ATOM 667 C C . ALA A 1 81 ? -1.421 4.597 -16.570 1.00 95.44 81 ALA A C 1
ATOM 669 O O . ALA A 1 81 ? -1.656 5.082 -17.675 1.00 95.44 81 ALA A O 1
ATOM 670 N N . GLN A 1 82 ? -1.391 5.346 -15.464 1.00 93.88 82 GLN A N 1
ATOM 671 C CA . GLN A 1 82 ? -1.648 6.793 -15.427 1.00 93.88 82 GLN A CA 1
ATOM 672 C C . GLN A 1 82 ? -0.385 7.616 -15.165 1.00 93.88 82 GLN A C 1
ATOM 674 O O . GLN A 1 82 ? -0.340 8.795 -15.514 1.00 93.88 82 GLN A O 1
ATOM 679 N N . LEU A 1 83 ? 0.616 7.011 -14.534 1.00 90.62 83 LEU A N 1
ATOM 680 C CA . LEU A 1 83 ? 1.876 7.645 -14.187 1.00 90.62 83 LEU A CA 1
ATOM 681 C C . LEU A 1 83 ? 2.914 7.463 -15.303 1.00 90.62 83 LEU A C 1
ATOM 683 O O . LEU A 1 83 ? 2.843 6.501 -16.070 1.00 90.62 83 LEU A O 1
ATOM 687 N N . PRO A 1 84 ? 3.900 8.371 -15.400 1.00 90.38 84 PRO A N 1
ATOM 688 C CA . PRO A 1 84 ? 5.089 8.102 -16.195 1.00 90.38 84 PRO A CA 1
ATOM 689 C C . PRO A 1 84 ? 5.834 6.868 -15.649 1.00 90.38 84 PRO A C 1
ATOM 691 O O . PRO A 1 84 ? 5.643 6.503 -14.484 1.00 90.38 84 PRO A O 1
ATOM 694 N N . PRO A 1 85 ? 6.706 6.241 -16.462 1.00 89.94 85 PRO A N 1
ATOM 695 C CA . PRO A 1 85 ? 7.573 5.166 -15.995 1.00 89.94 85 PRO A CA 1
ATOM 696 C C . PRO A 1 85 ? 8.316 5.562 -14.715 1.00 89.94 85 PRO A C 1
ATOM 698 O O . PRO A 1 85 ? 8.876 6.656 -14.628 1.00 89.94 85 PRO A O 1
ATOM 701 N N . LEU A 1 86 ? 8.295 4.672 -13.724 1.00 92.44 86 LEU A N 1
ATOM 702 C CA . LEU A 1 86 ? 8.962 4.885 -12.444 1.00 92.44 86 LEU A CA 1
ATOM 703 C C . LEU A 1 86 ? 10.456 4.602 -12.595 1.00 92.44 86 LEU A C 1
ATOM 705 O O . LEU A 1 86 ? 10.818 3.524 -13.056 1.00 92.44 86 LEU A O 1
ATOM 709 N N . SER A 1 87 ? 11.297 5.549 -12.179 1.00 93.75 87 SER A N 1
ATOM 710 C CA . SER A 1 87 ? 12.754 5.374 -12.090 1.00 93.75 87 SER A CA 1
ATOM 711 C C . SER A 1 87 ? 13.230 4.968 -10.692 1.00 93.75 87 SER A C 1
ATOM 713 O O . SER A 1 87 ? 14.380 4.580 -10.509 1.00 93.75 87 SER A O 1
ATOM 715 N N . GLU A 1 88 ? 12.364 5.098 -9.686 1.00 96.31 88 GLU A N 1
ATOM 716 C CA . GLU A 1 88 ? 12.654 4.833 -8.277 1.00 96.31 88 GLU A CA 1
ATOM 717 C C . GLU A 1 88 ? 11.443 4.181 -7.608 1.00 96.31 88 GLU A C 1
ATOM 719 O O . GLU A 1 88 ? 10.296 4.362 -8.037 1.00 96.31 88 GLU A O 1
ATOM 724 N N . CYS A 1 89 ? 11.696 3.423 -6.542 1.00 97.38 89 CYS A N 1
ATOM 725 C CA . CYS A 1 89 ? 10.639 2.864 -5.720 1.00 97.38 89 CYS A CA 1
ATOM 726 C C . CYS A 1 89 ? 9.801 3.996 -5.096 1.00 97.38 89 CYS A C 1
ATOM 728 O O . CYS A 1 89 ? 10.355 4.879 -4.446 1.00 97.38 89 CYS A O 1
ATOM 730 N N . PRO A 1 90 ? 8.462 3.974 -5.232 1.00 96.19 90 PRO A N 1
ATOM 731 C CA . PRO A 1 90 ? 7.614 5.031 -4.688 1.00 96.19 90 PRO A CA 1
ATOM 732 C C . PRO A 1 90 ? 7.454 4.956 -3.161 1.00 96.19 90 PRO A C 1
ATOM 734 O O . PRO A 1 90 ? 6.858 5.849 -2.567 1.00 96.19 90 PRO A O 1
ATOM 737 N N . HIS A 1 91 ? 7.949 3.906 -2.499 1.00 96.44 91 HIS A N 1
ATOM 738 C CA . HIS A 1 91 ? 7.843 3.788 -1.049 1.00 96.44 91 HIS A CA 1
ATOM 739 C C . HIS A 1 91 ? 8.671 4.878 -0.333 1.00 96.44 91 HIS A C 1
ATOM 741 O O . HIS A 1 91 ? 9.868 4.980 -0.595 1.00 96.44 91 HIS A O 1
ATOM 747 N N . PRO A 1 92 ? 8.113 5.628 0.643 1.00 93.06 92 PRO A N 1
ATOM 748 C CA . PRO A 1 92 ? 8.803 6.758 1.288 1.00 93.06 92 PRO A CA 1
ATOM 749 C C . PRO A 1 92 ? 10.152 6.442 1.957 1.00 93.06 92 PRO A C 1
ATOM 751 O O . PRO A 1 92 ? 10.965 7.341 2.163 1.00 93.06 92 PRO A O 1
ATOM 754 N N . HIS A 1 93 ? 10.387 5.180 2.324 1.00 93.25 93 HIS A N 1
ATOM 755 C CA . HIS A 1 93 ? 11.622 4.723 2.975 1.00 93.25 93 HIS A CA 1
ATOM 756 C C . HIS A 1 93 ? 12.480 3.796 2.102 1.00 93.25 93 HIS A C 1
ATOM 758 O O . HIS A 1 93 ? 13.456 3.226 2.591 1.00 93.25 93 HIS A O 1
ATOM 764 N N . CYS A 1 94 ? 12.144 3.646 0.817 1.00 95.94 94 CYS A N 1
ATOM 765 C CA . CYS A 1 94 ? 12.916 2.843 -0.127 1.00 95.94 94 CYS A CA 1
ATOM 766 C C . CYS A 1 94 ? 13.525 3.744 -1.206 1.00 95.94 94 CYS A C 1
ATOM 768 O O . CYS A 1 94 ? 12.829 4.553 -1.802 1.00 95.94 94 CYS A O 1
ATOM 770 N N . GLN A 1 95 ? 14.826 3.600 -1.459 1.00 94.25 95 GLN A N 1
ATOM 771 C CA . GLN A 1 95 ? 15.577 4.419 -2.427 1.00 94.25 95 GLN A CA 1
ATOM 772 C C . GLN A 1 95 ? 16.079 3.588 -3.615 1.00 94.25 95 GLN A C 1
ATOM 774 O O . GLN A 1 95 ? 17.006 3.984 -4.316 1.00 94.25 95 GLN A O 1
ATOM 779 N N . SER A 1 96 ? 15.526 2.390 -3.813 1.00 96.56 96 SER A N 1
ATOM 780 C CA . SER A 1 96 ? 15.922 1.523 -4.919 1.00 96.56 96 SER A CA 1
ATOM 781 C C . SER A 1 96 ? 15.525 2.138 -6.256 1.00 96.56 96 SER A C 1
ATOM 783 O O . SER A 1 96 ? 14.377 2.540 -6.439 1.00 96.56 96 SER A O 1
ATOM 785 N N . SER A 1 97 ? 16.469 2.173 -7.190 1.00 96.62 97 SER A N 1
ATOM 786 C CA . SER A 1 97 ? 16.207 2.518 -8.586 1.00 96.62 97 SER A CA 1
ATOM 787 C C . SER A 1 97 ? 15.490 1.373 -9.300 1.00 96.62 97 SER A C 1
ATOM 789 O O . SER A 1 97 ? 15.656 0.208 -8.935 1.00 96.62 97 SER A O 1
ATOM 791 N N . LEU A 1 98 ? 14.683 1.724 -10.296 1.00 96.31 98 LEU A N 1
ATOM 792 C CA . LEU A 1 98 ? 13.902 0.805 -11.116 1.00 96.31 98 LEU A CA 1
ATOM 793 C C . LEU A 1 98 ? 14.106 1.183 -12.585 1.00 96.31 98 LEU A C 1
ATOM 795 O O . LEU A 1 98 ? 13.867 2.331 -12.959 1.00 96.31 98 LEU A O 1
ATOM 799 N N . ASP A 1 99 ? 14.496 0.227 -13.421 1.00 92.69 99 ASP A N 1
ATOM 800 C CA . ASP A 1 99 ? 14.744 0.452 -14.849 1.00 92.69 99 ASP A CA 1
ATOM 801 C C . ASP A 1 99 ? 13.539 0.048 -15.719 1.00 92.69 99 ASP A C 1
ATOM 803 O O . ASP A 1 99 ? 13.469 0.370 -16.909 1.00 92.69 99 ASP A O 1
ATOM 807 N N . SER A 1 100 ? 12.559 -0.664 -15.149 1.00 94.38 100 SER A N 1
ATOM 808 C CA . SER A 1 100 ? 11.345 -1.079 -15.860 1.00 94.38 100 SER A CA 1
ATOM 809 C C . SER A 1 100 ? 10.163 -1.394 -14.938 1.00 94.38 100 SER A C 1
ATOM 811 O O . SER A 1 100 ? 10.313 -1.627 -13.740 1.00 94.38 100 SER A O 1
ATOM 813 N N . GLU A 1 101 ? 8.959 -1.498 -15.514 1.00 94.69 101 GLU A N 1
ATOM 814 C CA . GLU A 1 101 ? 7.780 -1.986 -14.782 1.00 94.69 101 GLU A CA 1
ATOM 815 C C . GLU A 1 101 ? 7.963 -3.438 -14.292 1.00 94.69 101 GLU A C 1
ATOM 817 O O . GLU A 1 101 ? 7.472 -3.805 -13.227 1.00 94.69 101 GLU A O 1
ATOM 822 N N . ALA A 1 102 ? 8.686 -4.279 -15.038 1.00 94.19 102 ALA A N 1
ATOM 823 C CA . ALA A 1 102 ? 8.958 -5.651 -14.611 1.00 94.19 102 ALA A CA 1
ATOM 824 C C . ALA A 1 102 ? 9.810 -5.680 -13.332 1.00 94.19 102 ALA A C 1
ATOM 826 O O . ALA A 1 102 ? 9.509 -6.433 -12.404 1.00 94.19 102 ALA A O 1
ATOM 827 N N . GLU A 1 103 ? 10.822 -4.815 -13.258 1.00 95.75 103 GLU A N 1
ATOM 828 C CA . GLU A 1 103 ? 11.635 -4.643 -12.054 1.00 95.75 103 GLU A CA 1
ATOM 829 C C . GLU A 1 103 ? 10.835 -4.056 -10.899 1.00 95.75 103 GLU A C 1
ATOM 831 O O . GLU A 1 103 ? 10.994 -4.524 -9.776 1.00 95.75 103 GLU A O 1
ATOM 836 N N . PHE A 1 104 ? 9.917 -3.117 -11.159 1.00 96.56 104 PHE A N 1
ATOM 837 C CA . PHE A 1 104 ? 8.988 -2.634 -10.136 1.00 96.56 104 PHE A CA 1
ATOM 838 C C . PHE A 1 104 ? 8.222 -3.790 -9.479 1.00 96.56 104 PHE A C 1
ATOM 840 O O . PHE A 1 104 ? 8.179 -3.879 -8.253 1.00 96.56 104 PHE A O 1
ATOM 847 N N . TRP A 1 105 ? 7.640 -4.695 -10.273 1.00 96.50 105 TRP A N 1
ATOM 848 C CA . TRP A 1 105 ? 6.878 -5.823 -9.731 1.00 96.50 105 TRP A CA 1
ATOM 849 C C . TRP A 1 105 ? 7.760 -6.820 -8.973 1.00 96.50 105 TRP A C 1
ATOM 851 O O . TRP A 1 105 ? 7.368 -7.259 -7.892 1.00 96.50 105 TRP A O 1
ATOM 861 N N . SER A 1 106 ? 8.949 -7.141 -9.496 1.00 96.00 106 SER A N 1
ATOM 862 C CA . SER A 1 106 ? 9.906 -8.023 -8.809 1.00 96.00 106 SER A CA 1
ATOM 863 C C . SER A 1 106 ? 10.360 -7.416 -7.479 1.00 96.00 106 SER A C 1
ATOM 865 O O . SER A 1 106 ? 10.304 -8.070 -6.440 1.00 96.00 106 SER A O 1
ATOM 867 N N . HIS A 1 107 ? 10.724 -6.131 -7.489 1.00 97.38 107 HIS A N 1
ATOM 868 C CA . HIS A 1 107 ? 11.123 -5.378 -6.304 1.00 97.38 107 HIS A CA 1
ATOM 869 C C . HIS A 1 107 ? 9.997 -5.318 -5.263 1.00 97.38 107 HIS A C 1
ATOM 871 O O . HIS A 1 107 ? 10.232 -5.516 -4.071 1.00 97.38 107 HIS A O 1
ATOM 877 N N . ALA A 1 108 ? 8.758 -5.087 -5.701 1.00 97.12 108 ALA A N 1
ATOM 878 C CA . ALA A 1 108 ? 7.605 -5.051 -4.814 1.00 97.12 108 ALA A CA 1
ATOM 879 C C . ALA A 1 108 ? 7.365 -6.404 -4.115 1.00 97.12 108 ALA A C 1
ATOM 881 O O . ALA A 1 108 ? 7.035 -6.423 -2.928 1.00 97.12 108 ALA A O 1
ATOM 882 N N . GLU A 1 109 ? 7.551 -7.534 -4.803 1.00 96.56 109 GLU A N 1
ATOM 883 C CA . GLU A 1 109 ? 7.439 -8.865 -4.185 1.00 96.56 109 GLU A CA 1
ATOM 884 C C . GLU A 1 109 ? 8.594 -9.144 -3.212 1.00 96.56 109 GLU A C 1
ATOM 886 O O . GLU A 1 109 ? 8.355 -9.525 -2.065 1.00 96.56 109 GLU A O 1
ATOM 891 N N . GLU A 1 110 ? 9.836 -8.925 -3.643 1.00 96.06 110 GLU A N 1
ATOM 892 C CA . GLU A 1 110 ? 11.031 -9.333 -2.893 1.00 96.06 110 GLU A CA 1
ATOM 893 C C . GLU A 1 110 ? 11.338 -8.432 -1.692 1.00 96.06 110 GLU A C 1
ATOM 895 O O . GLU A 1 110 ? 11.720 -8.928 -0.631 1.00 96.06 110 GLU A O 1
ATOM 900 N N . VAL A 1 111 ? 11.173 -7.116 -1.848 1.00 97.25 111 VAL A N 1
ATOM 901 C CA . VAL A 1 111 ? 11.549 -6.121 -0.830 1.00 97.25 111 VAL A CA 1
ATOM 902 C C . VAL A 1 111 ? 10.354 -5.722 0.024 1.00 97.25 111 VAL A C 1
ATOM 904 O O . VAL A 1 111 ? 10.473 -5.616 1.244 1.00 97.25 111 VAL A O 1
ATOM 907 N N . HIS A 1 112 ? 9.194 -5.531 -0.606 1.00 97.56 112 HIS A N 1
ATOM 908 C CA . HIS A 1 112 ? 7.992 -5.046 0.073 1.00 97.56 112 HIS A CA 1
ATOM 909 C C . HIS A 1 112 ? 7.0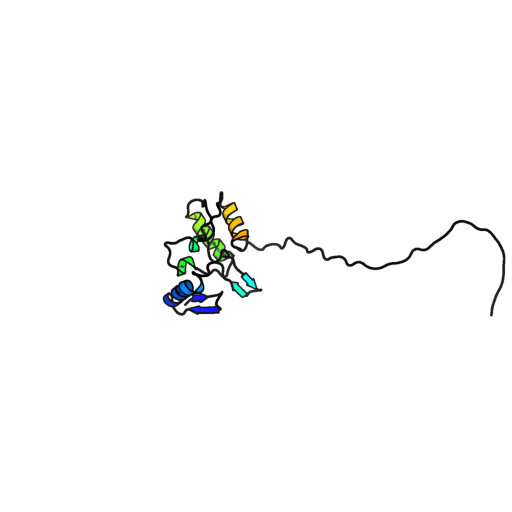08 -6.159 0.454 1.00 97.56 112 HIS A C 1
ATOM 911 O O . HIS A 1 112 ? 5.993 -5.885 1.098 1.00 97.56 112 HIS A O 1
ATOM 917 N N . GLY A 1 113 ? 7.308 -7.415 0.106 1.00 95.94 113 GLY A N 1
ATOM 918 C CA . GLY A 1 113 ? 6.498 -8.577 0.470 1.00 95.94 113 GLY A CA 1
ATOM 919 C C . GLY A 1 113 ? 5.165 -8.659 -0.270 1.00 95.94 113 GLY A C 1
ATOM 920 O O . GLY A 1 113 ? 4.238 -9.315 0.218 1.00 95.94 113 GLY A O 1
ATOM 921 N N . MET A 1 114 ? 5.030 -7.984 -1.416 1.00 95.94 114 MET A N 1
ATOM 922 C CA . MET A 1 114 ? 3.794 -8.033 -2.190 1.00 95.94 114 MET A CA 1
ATOM 923 C C . MET A 1 114 ? 3.477 -9.469 -2.617 1.00 95.94 114 MET A C 1
ATOM 925 O O . MET A 1 114 ? 4.362 -10.194 -3.073 1.00 95.94 114 MET A O 1
ATOM 929 N N . PRO A 1 115 ? 2.218 -9.916 -2.480 1.00 91.94 115 PRO A N 1
ATOM 930 C CA . PRO A 1 115 ? 1.835 -11.234 -2.959 1.00 91.94 115 PRO A CA 1
ATOM 931 C C . PRO A 1 115 ? 2.003 -11.298 -4.489 1.00 91.94 115 PRO A C 1
ATOM 933 O O . PRO A 1 115 ? 1.616 -10.359 -5.167 1.00 91.94 115 PRO A O 1
ATOM 936 N N . PRO A 1 116 ? 2.517 -12.386 -5.080 1.00 88.56 116 PRO A N 1
ATOM 937 C CA . PRO A 1 116 ? 2.641 -12.501 -6.534 1.00 88.56 116 PRO A CA 1
ATOM 938 C C . PRO A 1 116 ? 1.279 -12.528 -7.237 1.00 88.56 116 PRO A C 1
ATOM 940 O O . PRO A 1 116 ? 0.247 -12.882 -6.658 1.00 88.56 116 PRO A O 1
ATOM 943 N N . PHE A 1 117 ? 1.272 -12.222 -8.539 1.00 78.94 117 PHE A N 1
ATOM 944 C CA . PHE A 1 117 ? 0.079 -12.392 -9.370 1.00 78.94 117 PHE A CA 1
ATOM 945 C C . PHE A 1 117 ? -0.276 -13.879 -9.539 1.00 78.94 117 PHE A C 1
ATOM 947 O O . PHE A 1 117 ? 0.456 -14.646 -10.161 1.00 78.94 117 PHE A O 1
ATOM 954 N N . GLY A 1 118 ? -1.468 -14.256 -9.074 1.00 64.94 118 GLY A N 1
ATOM 955 C CA . GLY A 1 118 ? -2.039 -15.589 -9.276 1.00 64.94 118 GLY A CA 1
ATOM 956 C C . GLY A 1 118 ? -1.624 -16.618 -8.217 1.00 64.94 118 GLY A C 1
ATOM 957 O O . GLY A 1 118 ? -0.843 -16.324 -7.312 1.00 64.94 118 GLY A O 1
ATOM 958 N N . PRO A 1 119 ? -2.177 -17.842 -8.274 1.00 52.06 119 PRO A N 1
ATOM 959 C CA . PRO A 1 119 ? -1.786 -18.891 -7.347 1.00 52.06 119 PRO A CA 1
ATOM 960 C C . PRO A 1 119 ? -0.321 -19.249 -7.600 1.00 52.06 119 PRO A C 1
ATOM 962 O O . PRO A 1 119 ? 0.008 -19.777 -8.666 1.00 52.06 119 PRO A O 1
ATOM 965 N N . ARG A 1 120 ? 0.556 -19.030 -6.608 1.00 52.66 120 ARG A N 1
ATOM 966 C CA . ARG A 1 120 ? 1.850 -19.720 -6.579 1.00 52.66 120 ARG A CA 1
ATOM 967 C C . ARG A 1 120 ? 1.548 -21.213 -6.625 1.00 52.66 120 ARG A C 1
ATOM 969 O O . ARG A 1 120 ? 1.152 -21.801 -5.619 1.00 52.66 120 ARG A O 1
ATOM 976 N N . ARG A 1 121 ? 1.719 -21.853 -7.785 1.00 49.09 121 ARG A N 1
ATOM 977 C CA . ARG A 1 121 ? 1.950 -23.297 -7.791 1.00 49.09 121 ARG A CA 1
ATOM 978 C C . ARG A 1 121 ? 3.208 -23.473 -6.959 1.00 49.09 121 ARG A C 1
ATOM 980 O O . ARG A 1 121 ? 4.246 -22.939 -7.327 1.00 49.09 121 ARG A O 1
ATOM 987 N N . ALA A 1 122 ? 3.088 -24.142 -5.819 1.00 48.59 122 ALA A N 1
ATOM 988 C CA . ALA A 1 122 ? 4.219 -24.459 -4.970 1.00 48.59 122 ALA A CA 1
ATOM 989 C C . ALA A 1 122 ? 5.231 -25.282 -5.784 1.00 48.59 122 ALA A C 1
ATOM 991 O O . ALA A 1 122 ? 5.122 -26.502 -5.899 1.00 48.59 122 ALA A O 1
ATOM 992 N N . THR A 1 123 ? 6.206 -24.620 -6.398 1.00 51.34 123 THR A N 1
ATOM 993 C CA . THR A 1 123 ? 7.403 -25.267 -6.918 1.00 51.34 123 THR A CA 1
ATOM 994 C C . THR A 1 123 ? 8.299 -25.526 -5.723 1.00 51.34 123 THR A C 1
ATOM 996 O O . THR A 1 123 ? 9.053 -24.663 -5.290 1.00 51.34 123 THR A O 1
ATOM 999 N N . GLY A 1 124 ? 8.147 -26.708 -5.137 1.00 45.59 124 GLY A N 1
ATOM 1000 C CA . GLY A 1 124 ? 8.970 -27.128 -4.016 1.00 45.59 124 GLY A CA 1
ATOM 1001 C C . GLY A 1 124 ? 8.419 -28.373 -3.352 1.00 45.59 124 GLY A C 1
ATOM 1002 O O . GLY A 1 124 ? 7.961 -28.318 -2.214 1.00 45.59 124 GLY A O 1
ATOM 1003 N N . LYS A 1 125 ? 8.473 -29.514 -4.049 1.00 42.19 125 LYS A N 1
ATOM 1004 C CA . LYS A 1 125 ? 8.509 -30.802 -3.355 1.00 42.19 125 LYS A CA 1
ATOM 1005 C C . LYS A 1 125 ? 9.713 -30.739 -2.411 1.00 42.19 125 LYS A C 1
ATOM 1007 O O . LYS A 1 125 ? 10.848 -30.782 -2.882 1.00 42.19 125 LYS A O 1
ATOM 1012 N N . ARG A 1 126 ? 9.485 -30.601 -1.102 1.00 47.53 126 ARG A N 1
ATOM 1013 C CA . ARG A 1 126 ? 10.514 -30.956 -0.121 1.00 47.53 126 ARG A CA 1
ATOM 1014 C C . ARG A 1 126 ? 10.857 -32.413 -0.409 1.00 47.53 126 ARG A C 1
ATOM 1016 O O . ARG A 1 126 ? 9.970 -33.262 -0.342 1.00 47.53 126 ARG A O 1
ATOM 1023 N N . LYS A 1 127 ? 12.102 -32.695 -0.795 1.00 49.25 127 LYS A N 1
ATOM 1024 C CA . LYS A 1 127 ? 12.613 -34.061 -0.698 1.00 49.25 127 LYS A CA 1
ATOM 1025 C C . LYS A 1 127 ? 12.597 -34.387 0.791 1.00 49.25 127 LYS A C 1
ATOM 1027 O O . LYS A 1 127 ? 13.233 -33.682 1.571 1.00 49.25 127 LYS A O 1
ATOM 1032 N N . MET A 1 128 ? 11.783 -35.363 1.176 1.00 41.56 128 MET A N 1
ATOM 1033 C CA . MET A 1 128 ? 11.914 -35.976 2.490 1.00 41.56 128 MET A CA 1
ATOM 1034 C C . MET A 1 128 ? 13.324 -36.581 2.561 1.00 41.56 128 MET A C 1
ATOM 1036 O O . MET A 1 128 ? 13.784 -37.103 1.541 1.00 41.56 128 MET A O 1
ATOM 1040 N N . PRO A 1 129 ? 14.037 -36.468 3.691 1.00 45.19 129 PRO A N 1
ATOM 1041 C CA . PRO A 1 129 ? 15.183 -37.327 3.938 1.00 45.19 129 PRO A CA 1
ATOM 1042 C C . PRO A 1 129 ? 14.650 -38.762 3.928 1.00 45.19 129 PRO A C 1
ATOM 1044 O O . PRO A 1 129 ? 13.737 -39.067 4.688 1.00 45.19 129 PRO A O 1
ATOM 1047 N N . GLU A 1 130 ? 15.120 -39.598 3.007 1.00 44.31 130 GLU A N 1
ATOM 1048 C CA . GLU A 1 130 ? 14.908 -41.037 3.129 1.00 44.31 130 GLU A CA 1
ATOM 1049 C C . GLU A 1 130 ? 15.822 -41.500 4.259 1.00 44.31 130 GLU A C 1
ATOM 1051 O O . GLU A 1 130 ? 17.045 -41.363 4.179 1.00 44.31 130 GLU A O 1
ATOM 1056 N N . ASP A 1 131 ? 15.182 -41.923 5.345 1.00 45.44 131 ASP A N 1
ATOM 1057 C CA . ASP A 1 131 ? 15.813 -42.476 6.527 1.00 45.44 131 ASP A CA 1
ATOM 1058 C C . ASP A 1 131 ? 16.693 -43.674 6.144 1.00 45.44 131 ASP A C 1
ATOM 1060 O O . ASP A 1 131 ? 16.296 -44.574 5.4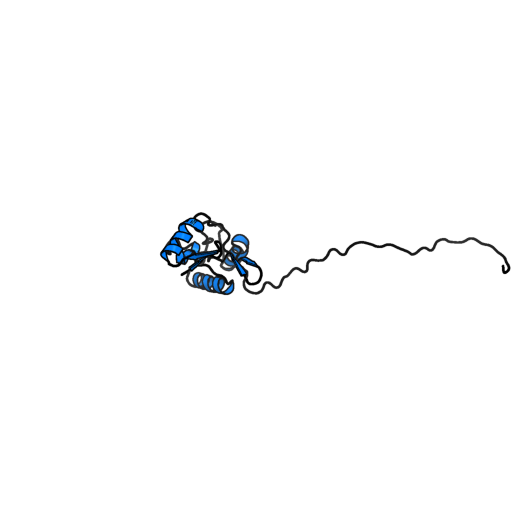00 1.00 45.44 131 ASP A O 1
ATOM 1064 N N . LEU A 1 132 ? 17.918 -43.634 6.660 1.00 51.0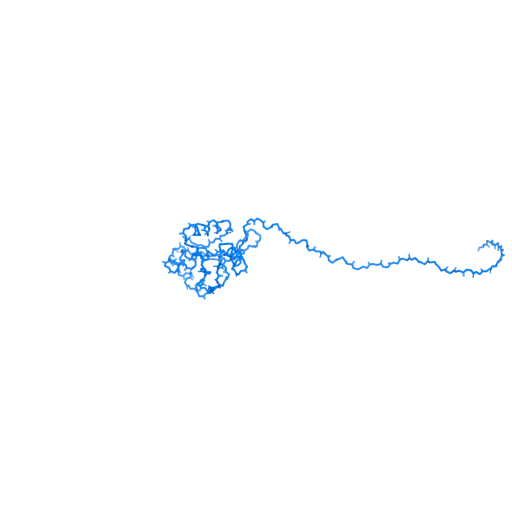9 132 LEU A N 1
ATOM 1065 C CA . LEU A 1 132 ? 18.792 -44.785 6.808 1.00 51.09 132 LEU A CA 1
ATOM 1066 C C . LEU A 1 132 ? 18.132 -45.777 7.774 1.00 51.09 132 LEU A C 1
ATOM 1068 O O . LEU A 1 132 ? 17.660 -45.358 8.827 1.00 51.09 132 LEU A O 1
ATOM 1072 N N . ASP A 1 133 ? 18.106 -47.054 7.387 1.00 41.56 133 ASP A N 1
ATOM 1073 C CA . ASP A 1 133 ? 18.608 -48.216 8.148 1.00 41.56 133 ASP A CA 1
ATOM 1074 C C . ASP A 1 133 ? 17.790 -49.484 7.826 1.00 41.56 133 ASP A C 1
ATOM 1076 O O . ASP A 1 133 ? 16.585 -49.541 8.052 1.00 41.56 133 ASP A O 1
ATOM 1080 N N . ASP A 1 134 ? 18.428 -50.487 7.206 1.00 40.28 134 ASP A N 1
ATOM 1081 C CA . ASP A 1 134 ? 18.830 -51.711 7.922 1.00 40.28 134 ASP A CA 1
ATOM 1082 C C . ASP A 1 134 ? 19.431 -52.791 6.983 1.00 40.28 134 ASP A C 1
ATOM 1084 O O . ASP A 1 134 ? 18.822 -53.253 6.016 1.00 40.28 134 ASP A O 1
ATOM 1088 N N . MET A 1 135 ? 20.691 -53.131 7.300 1.00 50.47 135 MET A N 1
ATOM 1089 C CA . MET A 1 135 ? 21.342 -54.461 7.368 1.00 50.47 135 MET A CA 1
ATOM 1090 C C . MET A 1 135 ? 20.384 -55.676 7.384 1.00 50.47 135 MET A C 1
ATOM 1092 O O . MET A 1 135 ? 19.302 -55.574 7.940 1.00 50.47 135 MET A O 1
ATOM 1096 N N . GLU A 1 136 ? 20.634 -56.892 6.883 1.00 43.12 136 GLU A N 1
ATOM 1097 C CA . GLU A 1 136 ? 21.756 -57.774 6.474 1.00 43.12 136 GLU A CA 1
ATOM 1098 C C . GLU A 1 136 ? 21.114 -58.791 5.471 1.00 43.12 136 GLU A C 1
ATOM 1100 O O . GLU A 1 136 ? 19.894 -58.863 5.368 1.00 43.12 136 GLU A O 1
ATOM 1105 N N . ASP A 1 137 ? 21.756 -59.585 4.615 1.00 35.47 137 ASP A N 1
ATOM 1106 C CA . ASP A 1 137 ? 22.686 -60.689 4.868 1.00 35.47 137 ASP A CA 1
ATOM 1107 C C . ASP A 1 137 ? 22.954 -61.333 3.489 1.00 35.47 137 ASP A C 1
ATOM 1109 O O . ASP A 1 137 ? 22.028 -61.565 2.706 1.00 35.47 137 ASP A O 1
ATOM 1113 N N . SER A 1 138 ? 24.207 -61.627 3.160 1.00 41.00 138 SER A N 1
ATOM 1114 C CA . SER A 1 138 ? 24.545 -62.619 2.133 1.00 41.00 138 SER A CA 1
ATOM 1115 C C . SER A 1 138 ? 25.936 -63.148 2.432 1.00 41.00 138 SER A C 1
ATOM 1117 O O . SER A 1 138 ? 26.933 -62.770 1.816 1.00 41.00 138 SER A O 1
ATOM 1119 N N . THR A 1 139 ? 25.993 -64.031 3.420 1.00 51.12 139 THR A N 1
ATOM 1120 C CA . THR A 1 139 ? 27.094 -64.976 3.580 1.00 51.12 139 THR A CA 1
ATOM 1121 C C . THR A 1 139 ? 27.077 -66.013 2.444 1.00 51.12 139 THR A C 1
ATOM 1123 O O . THR A 1 139 ? 26.057 -66.626 2.143 1.00 51.12 139 THR A O 1
ATOM 1126 N N . SER A 1 140 ? 28.220 -66.242 1.793 1.00 40.44 140 SER A N 1
ATOM 1127 C CA . SER A 1 140 ? 28.687 -67.607 1.503 1.00 40.44 140 SER A CA 1
ATOM 1128 C C . SER A 1 140 ? 30.167 -67.590 1.134 1.00 40.44 140 SER A C 1
ATOM 1130 O O . SER A 1 140 ? 30.615 -66.952 0.184 1.00 40.44 140 SER A O 1
ATOM 1132 N N . ASP A 1 141 ? 30.910 -68.286 1.979 1.00 46.91 141 ASP A N 1
ATOM 1133 C CA . ASP A 1 141 ? 32.354 -68.363 2.051 1.00 46.91 141 ASP A CA 1
ATOM 1134 C C . ASP A 1 141 ? 32.904 -69.558 1.248 1.00 46.91 141 ASP A C 1
ATOM 1136 O O . ASP A 1 141 ? 32.304 -70.628 1.192 1.00 46.91 141 ASP A O 1
ATOM 1140 N N . MET A 1 142 ? 34.120 -69.353 0.744 1.00 48.78 142 MET A N 1
ATOM 1141 C CA . MET A 1 142 ? 35.244 -70.295 0.678 1.00 48.78 142 MET A CA 1
ATOM 1142 C C . MET A 1 142 ? 35.282 -71.473 -0.318 1.00 48.78 142 MET A C 1
ATOM 1144 O O . MET A 1 142 ? 34.508 -72.423 -0.352 1.00 48.78 142 MET A O 1
ATOM 1148 N N . ASN A 1 143 ? 36.379 -71.396 -1.067 1.00 40.62 143 ASN A N 1
ATOM 1149 C CA . ASN A 1 143 ? 37.038 -72.347 -1.941 1.00 40.62 143 ASN A CA 1
ATOM 1150 C C . ASN A 1 143 ? 37.640 -73.560 -1.184 1.00 40.62 143 ASN A C 1
ATOM 1152 O O . ASN A 1 143 ? 38.399 -73.375 -0.241 1.00 40.62 143 ASN A O 1
ATOM 1156 N N . SER A 1 144 ? 37.374 -74.760 -1.719 1.00 44.03 144 SER A N 1
ATOM 1157 C CA . SER A 1 144 ? 38.172 -76.008 -1.741 1.00 44.03 144 SER A CA 1
ATOM 1158 C C . SER A 1 144 ? 38.744 -76.625 -0.449 1.00 44.03 144 SER A C 1
ATOM 1160 O O . SER A 1 144 ? 39.711 -76.134 0.125 1.00 44.03 144 SER A O 1
ATOM 1162 N N . GLY A 1 145 ? 38.291 -77.848 -0.139 1.00 37.41 145 GLY A N 1
ATOM 1163 C CA . GLY A 1 145 ? 38.983 -78.806 0.734 1.00 37.41 145 GLY A CA 1
ATOM 1164 C C . GLY A 1 145 ? 38.270 -80.163 0.770 1.00 37.41 145 GLY A C 1
ATOM 1165 O O . GLY A 1 145 ? 37.094 -80.225 1.098 1.00 37.41 145 GLY A O 1
ATOM 1166 N N . LEU A 1 146 ? 38.971 -81.228 0.373 1.00 47.72 146 LEU A N 1
ATOM 1167 C CA . LEU A 1 146 ? 38.506 -82.618 0.300 1.00 47.72 146 LEU A CA 1
ATOM 1168 C C . LEU A 1 146 ? 38.041 -83.198 1.659 1.00 47.72 146 LEU A C 1
ATOM 1170 O O . LEU A 1 146 ? 38.629 -82.884 2.689 1.00 47.72 146 LEU A O 1
ATOM 1174 N N . GLN A 1 147 ? 37.137 -84.189 1.578 1.00 44.06 147 GLN A N 1
ATOM 1175 C CA . GLN A 1 147 ? 37.322 -85.596 2.008 1.00 44.06 147 GLN A CA 1
ATOM 1176 C C . GLN A 1 147 ? 36.236 -86.204 2.932 1.00 44.06 147 GLN A C 1
ATOM 1178 O O . GLN A 1 147 ? 36.104 -85.832 4.088 1.00 44.06 147 GLN A O 1
ATOM 1183 N N . ASP A 1 148 ? 35.539 -87.187 2.344 1.00 39.22 148 ASP A N 1
ATOM 1184 C CA . ASP A 1 148 ? 35.069 -88.501 2.821 1.00 39.22 148 ASP A CA 1
ATOM 1185 C C . ASP A 1 148 ? 34.141 -88.728 4.042 1.00 39.22 148 ASP A C 1
ATOM 1187 O O . ASP A 1 148 ? 34.347 -88.263 5.156 1.00 39.22 148 ASP A O 1
ATOM 1191 N N . CYS A 1 149 ? 33.195 -89.635 3.739 1.00 45.06 149 CYS A N 1
ATOM 1192 C CA . CYS A 1 149 ? 32.650 -90.781 4.484 1.00 45.06 149 CYS A CA 1
ATOM 1193 C C . CYS A 1 149 ? 31.684 -90.600 5.678 1.00 45.06 149 CYS A C 1
ATOM 1195 O O . CYS A 1 149 ? 32.067 -90.299 6.801 1.00 45.06 149 CYS A O 1
ATOM 1197 N N . ASP A 1 150 ? 30.439 -90.992 5.374 1.00 46.34 150 ASP A N 1
ATOM 1198 C CA . ASP A 1 150 ? 29.652 -92.060 6.010 1.00 46.34 150 ASP A CA 1
ATOM 1199 C C . ASP A 1 150 ? 28.957 -91.873 7.376 1.00 46.34 150 ASP A C 1
ATOM 1201 O O . ASP A 1 150 ? 29.562 -91.719 8.431 1.00 46.34 150 ASP A O 1
ATOM 1205 N N . ASN A 1 151 ? 27.653 -92.173 7.283 1.00 45.00 151 ASN A N 1
ATOM 1206 C CA . ASN A 1 151 ? 26.850 -93.055 8.136 1.00 45.00 151 ASN A CA 1
ATOM 1207 C C . ASN A 1 151 ? 26.058 -92.515 9.347 1.00 45.00 151 ASN A C 1
ATOM 1209 O O . ASN A 1 151 ? 26.611 -92.076 10.346 1.00 45.00 151 ASN A O 1
ATOM 1213 N N . GLU A 1 152 ? 24.743 -92.782 9.247 1.00 45.19 152 GLU A N 1
ATOM 1214 C CA . GLU A 1 152 ? 23.863 -93.422 10.251 1.00 45.19 152 GLU A CA 1
ATOM 1215 C C . GLU A 1 152 ? 23.524 -92.596 11.510 1.00 45.19 152 GLU A C 1
ATOM 1217 O O . GLU A 1 152 ? 24.380 -92.216 12.293 1.00 45.19 152 GLU A O 1
ATOM 1222 N N . LEU A 1 153 ? 22.278 -92.153 11.693 1.00 47.88 153 LEU A N 1
ATOM 1223 C CA . LEU A 1 153 ? 21.061 -92.872 12.123 1.00 47.88 153 LEU A CA 1
ATOM 1224 C C . LEU A 1 153 ? 20.772 -92.642 13.623 1.00 47.88 153 LEU A C 1
ATOM 1226 O O . LEU A 1 153 ? 21.523 -93.080 14.479 1.00 47.88 153 LEU A O 1
ATOM 1230 N N . GLN A 1 154 ? 19.602 -92.039 13.870 1.00 42.31 154 GLN A N 1
ATOM 1231 C CA . GLN A 1 154 ? 18.680 -92.242 15.003 1.00 42.31 154 GLN A CA 1
ATOM 1232 C C . GLN A 1 154 ? 19.132 -92.004 16.456 1.00 42.31 154 GLN A C 1
ATOM 1234 O O . GLN A 1 154 ? 20.108 -92.562 16.943 1.00 42.31 154 GLN A O 1
ATOM 1239 N N . GLY A 1 155 ? 18.251 -91.322 17.199 1.00 36.97 155 GLY A N 1
ATOM 1240 C CA . GLY A 1 155 ? 18.149 -91.436 18.654 1.00 36.97 155 GLY A CA 1
ATOM 1241 C C . GLY A 1 155 ? 17.544 -90.219 19.312 1.00 36.97 155 GLY A C 1
ATOM 1242 O O . GLY A 1 155 ? 18.305 -89.554 20.040 1.00 36.97 155 GLY A O 1
#